Protein AF-A0A8J4Y806-F1 (afdb_monomer_lite)

Organism: Chionoecetes opilio (NCBI:txid41210)

pLDDT: mean 85.35, std 8.43, range [46.81, 94.44]

Secondary structure (DSSP, 8-state):
--PPPHHHHHHHHTT----SS--HHHHHHHHHHHTTS-GGGG-EEEEEEEEE-----EEETTEEESB-TTSSBP-EEEEEEEEESSSS-EEEEEEEEESS--HHHHHHHHHHHHHHH---

Sequence (120 aa):
MCLPGRAVLRRLTSALSVQSGLEVGKMGYLKMRSNKLTPREHLVNLALDKVYLAQGVELAAGTVTGETREGNVARTLLCTMINSIAGRYEDMILMDPIESISADRQVDIFRKILITRAPW

Structure (mmCIF, N/CA/C/O backbone):
data_AF-A0A8J4Y806-F1
#
_entry.id   AF-A0A8J4Y806-F1
#
loop_
_atom_site.group_PDB
_atom_site.id
_atom_site.type_symbol
_atom_site.label_atom_id
_atom_site.label_alt_id
_atom_site.label_comp_id
_atom_site.label_asym_id
_atom_site.label_entity_id
_atom_site.label_seq_id
_atom_site.pdbx_PDB_ins_code
_atom_site.Cartn_x
_atom_site.Cartn_y
_atom_site.Cartn_z
_atom_site.occupancy
_atom_site.B_iso_or_equiv
_atom_site.auth_seq_id
_atom_site.auth_comp_id
_atom_site.auth_asym_id
_atom_site.auth_atom_id
_atom_site.pdbx_PDB_model_num
ATOM 1 N N . MET A 1 1 ? -27.299 -2.953 -25.200 1.00 52.44 1 MET A N 1
ATOM 2 C CA . MET A 1 1 ? -26.540 -2.668 -23.961 1.00 52.44 1 MET A CA 1
ATOM 3 C C . MET A 1 1 ? -25.931 -1.279 -24.066 1.00 52.44 1 MET A C 1
ATOM 5 O O . MET A 1 1 ? -25.227 -1.030 -25.033 1.00 52.44 1 MET A O 1
ATOM 9 N N . CYS A 1 2 ? -26.198 -0.393 -23.106 1.00 83.38 2 CYS A N 1
ATOM 10 C CA . CYS A 1 2 ? -25.675 0.980 -23.074 1.00 83.38 2 CYS A CA 1
ATOM 11 C C . CYS A 1 2 ? -24.392 1.061 -22.231 1.00 83.38 2 CYS A C 1
ATOM 13 O O . CYS A 1 2 ? -24.338 1.793 -21.248 1.00 83.38 2 CYS A O 1
ATOM 15 N N . LEU A 1 3 ? -23.384 0.253 -22.566 1.00 90.19 3 LEU A N 1
ATOM 16 C CA . LEU A 1 3 ? -22.096 0.279 -21.872 1.00 90.19 3 LEU A CA 1
ATOM 17 C C . LEU A 1 3 ? -21.056 1.024 -22.717 1.00 90.19 3 LEU A C 1
ATOM 19 O O . LEU A 1 3 ? -21.055 0.885 -23.943 1.00 90.19 3 LEU A O 1
ATOM 23 N N . PRO A 1 4 ? -20.169 1.813 -22.088 1.00 90.56 4 PRO A N 1
ATOM 24 C CA . PRO A 1 4 ? -19.118 2.520 -22.802 1.00 90.56 4 PRO A CA 1
ATOM 25 C C . PRO A 1 4 ? -18.158 1.537 -23.482 1.00 90.56 4 PRO A C 1
ATOM 27 O O . PRO A 1 4 ? -17.803 0.493 -22.934 1.00 90.56 4 PRO A O 1
ATOM 30 N N . GLY A 1 5 ? -17.705 1.893 -24.684 1.00 94.44 5 GLY A N 1
ATOM 31 C CA . GLY A 1 5 ? -16.705 1.111 -25.408 1.00 94.44 5 GLY A CA 1
ATOM 32 C C . GLY A 1 5 ? -15.324 1.154 -24.744 1.00 94.44 5 GLY A C 1
ATOM 33 O O . GLY A 1 5 ? -15.006 2.064 -23.975 1.00 94.44 5 GLY A O 1
ATOM 34 N N . ARG A 1 6 ? -14.453 0.202 -25.107 1.00 94.12 6 ARG A N 1
ATOM 35 C CA . ARG A 1 6 ? -13.088 0.062 -24.553 1.00 94.12 6 ARG A CA 1
ATOM 36 C C . ARG A 1 6 ? -12.267 1.356 -24.619 1.00 94.12 6 ARG A C 1
ATOM 38 O O . ARG A 1 6 ? -11.565 1.684 -23.671 1.00 94.12 6 ARG A O 1
ATOM 45 N N . ALA A 1 7 ? -12.378 2.110 -25.715 1.00 92.25 7 ALA A N 1
ATOM 46 C CA . ALA A 1 7 ? -11.664 3.377 -25.885 1.00 92.25 7 ALA A CA 1
ATOM 47 C C . ALA A 1 7 ? -12.112 4.447 -24.876 1.00 92.25 7 ALA A C 1
ATOM 49 O O . ALA A 1 7 ? -11.281 5.177 -24.338 1.00 92.25 7 ALA A O 1
ATOM 50 N N . VAL A 1 8 ? -13.416 4.508 -24.589 1.00 93.00 8 VAL A N 1
ATOM 51 C CA . VAL A 1 8 ? -13.982 5.438 -23.605 1.00 93.00 8 VAL A CA 1
ATOM 52 C C . VAL A 1 8 ? -13.535 5.046 -22.202 1.00 93.00 8 VAL A C 1
ATOM 54 O O . VAL A 1 8 ? -13.082 5.913 -21.463 1.00 93.00 8 VAL A O 1
ATOM 57 N N . LEU A 1 9 ? -13.578 3.751 -21.864 1.00 91.88 9 LEU A N 1
ATOM 58 C CA . LEU A 1 9 ? -13.067 3.252 -20.584 1.00 91.88 9 LEU A CA 1
ATOM 59 C C . LEU A 1 9 ? -11.588 3.594 -20.397 1.00 91.88 9 LEU A C 1
ATOM 61 O O . LEU A 1 9 ? -11.246 4.202 -19.391 1.00 91.88 9 LEU A O 1
ATOM 65 N N . ARG A 1 10 ? -10.736 3.315 -21.394 1.00 89.38 10 ARG A N 1
ATOM 66 C CA . ARG A 1 10 ? -9.302 3.639 -21.336 1.00 89.38 10 ARG A CA 1
ATOM 67 C C . ARG A 1 10 ? -9.051 5.131 -21.113 1.00 89.38 10 ARG A C 1
ATOM 69 O O . ARG A 1 10 ? -8.158 5.484 -20.353 1.00 89.38 10 ARG A O 1
ATOM 76 N N . ARG A 1 11 ? -9.838 6.001 -21.756 1.00 87.00 11 ARG A N 1
ATOM 77 C CA . ARG A 1 11 ? -9.742 7.460 -21.586 1.00 87.00 11 ARG A CA 1
ATOM 78 C C . ARG A 1 11 ? -10.189 7.918 -20.196 1.00 87.00 11 ARG A C 1
ATOM 80 O O . ARG A 1 11 ? -9.604 8.837 -19.639 1.00 87.00 11 ARG A O 1
ATOM 87 N N . LEU A 1 12 ? -11.234 7.308 -19.642 1.00 89.38 12 LEU A N 1
ATOM 88 C CA . LEU A 1 12 ? -11.690 7.623 -18.286 1.00 89.38 12 LEU A CA 1
ATOM 89 C C . LEU A 1 12 ? -10.669 7.158 -17.242 1.00 89.38 12 LEU A C 1
ATOM 91 O O . LEU A 1 12 ? -10.397 7.883 -16.291 1.00 89.38 12 LEU A O 1
ATOM 95 N N . THR A 1 13 ? -10.064 5.984 -17.440 1.00 86.56 13 THR A N 1
ATOM 96 C CA . THR A 1 13 ? -9.048 5.451 -16.524 1.00 86.56 13 THR A CA 1
ATOM 97 C C . THR A 1 13 ? -7.689 6.124 -16.683 1.00 86.56 13 THR A C 1
ATOM 99 O O . THR A 1 13 ? -6.943 6.170 -15.716 1.00 86.56 13 THR A O 1
ATOM 102 N N . SER A 1 14 ? -7.351 6.683 -17.852 1.00 81.62 14 SER A N 1
ATOM 103 C CA . SER A 1 14 ? -6.057 7.356 -18.058 1.00 81.62 14 SER A CA 1
ATOM 104 C C . SER A 1 14 ? -5.895 8.639 -17.242 1.00 81.62 14 SER A C 1
ATOM 106 O O . SER A 1 14 ? -4.777 9.098 -17.057 1.00 81.62 14 SER A O 1
ATOM 108 N N . ALA A 1 15 ? -6.993 9.227 -16.756 1.00 75.50 15 ALA A N 1
ATOM 109 C CA . ALA A 1 15 ? -6.939 10.358 -15.831 1.00 75.50 15 ALA A CA 1
ATOM 110 C C . ALA A 1 15 ? -6.471 9.952 -14.419 1.00 75.50 15 ALA A C 1
ATOM 112 O O . ALA A 1 15 ? -6.128 10.813 -13.611 1.00 75.50 15 ALA A O 1
ATOM 113 N N . LEU A 1 16 ? -6.463 8.651 -14.107 1.00 73.19 16 LEU A N 1
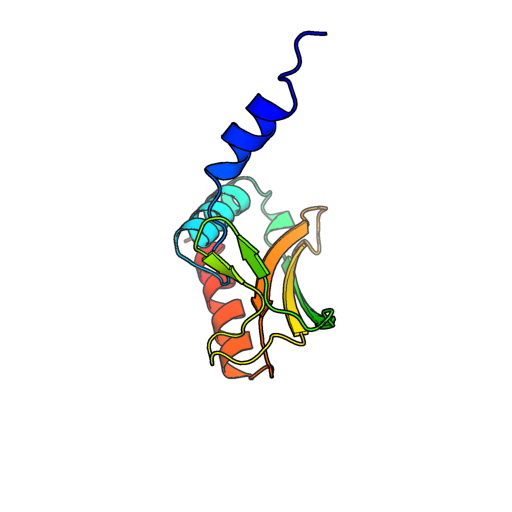ATOM 114 C CA . LEU A 1 16 ? -6.010 8.138 -12.824 1.00 73.19 16 LEU A CA 1
ATOM 115 C C . LEU A 1 16 ? -4.476 8.067 -12.809 1.00 73.19 16 LEU A C 1
ATOM 117 O O . LEU A 1 16 ? -3.884 7.099 -13.279 1.00 73.19 16 LEU A O 1
ATOM 121 N N . SER A 1 17 ? -3.830 9.086 -12.244 1.00 68.44 17 SER A N 1
ATOM 122 C CA . SER A 1 17 ? -2.411 9.012 -11.888 1.00 68.44 17 SER A CA 1
ATOM 123 C C . SER A 1 17 ? -2.276 8.376 -10.505 1.00 68.44 17 SER A C 1
ATOM 125 O O . SER A 1 17 ? -2.709 8.951 -9.505 1.00 68.44 17 SER A O 1
ATOM 127 N N . VAL A 1 18 ? -1.725 7.162 -10.439 1.00 68.62 18 VAL A N 1
ATOM 128 C CA . VAL A 1 18 ? -1.493 6.454 -9.174 1.00 68.62 18 VAL A CA 1
ATOM 129 C C . VAL A 1 18 ? -0.028 6.609 -8.793 1.00 68.62 18 VAL A C 1
ATOM 131 O O . VAL A 1 18 ? 0.831 5.886 -9.287 1.00 68.62 18 VAL A O 1
ATOM 134 N N . GLN A 1 19 ? 0.259 7.544 -7.892 1.00 71.38 19 GLN A N 1
ATOM 135 C CA . GLN A 1 19 ? 1.595 7.684 -7.312 1.00 71.38 19 GLN A CA 1
ATOM 136 C C . GLN A 1 19 ? 1.818 6.617 -6.228 1.00 71.38 19 GLN A C 1
ATOM 138 O O . GLN A 1 19 ? 0.900 6.261 -5.478 1.00 71.38 19 GLN A O 1
ATOM 143 N N . SER A 1 20 ? 3.030 6.068 -6.142 1.00 72.88 20 SER A N 1
ATOM 144 C CA . SER A 1 20 ? 3.431 5.101 -5.110 1.00 72.88 20 SER A CA 1
ATOM 145 C C . SER A 1 20 ? 3.544 5.775 -3.739 1.00 72.88 20 SER A C 1
ATOM 147 O O . SER A 1 20 ? 4.136 6.846 -3.623 1.00 72.88 20 SER A O 1
ATOM 149 N N . GLY A 1 21 ? 3.032 5.146 -2.678 1.00 75.38 21 GLY A N 1
ATOM 150 C CA . GLY A 1 21 ? 3.058 5.727 -1.328 1.00 75.38 21 GLY A CA 1
ATOM 151 C C . GLY A 1 21 ? 1.684 6.066 -0.742 1.00 75.38 21 GLY A C 1
ATOM 152 O O . GLY A 1 21 ? 0.643 5.804 -1.350 1.00 75.38 21 GLY A O 1
ATOM 153 N N . LEU A 1 22 ? 1.708 6.657 0.459 1.00 75.88 22 LEU A N 1
ATOM 154 C CA . LEU A 1 22 ? 0.562 7.204 1.200 1.00 75.88 22 LEU A CA 1
ATOM 155 C C . LEU A 1 22 ? 0.532 8.736 1.079 1.00 75.88 22 LEU A C 1
ATOM 157 O O . LEU A 1 22 ? 0.794 9.465 2.036 1.00 75.88 22 LEU A O 1
ATOM 161 N N . GLU A 1 23 ? 0.281 9.228 -0.128 1.00 78.62 23 GLU A N 1
ATOM 162 C CA . GLU A 1 23 ? 0.184 10.664 -0.399 1.00 78.62 23 GLU A CA 1
ATOM 163 C C . GLU A 1 23 ? -1.158 11.262 0.043 1.00 78.62 23 GLU A C 1
ATOM 165 O O . GLU A 1 23 ? -2.131 10.547 0.292 1.00 78.62 23 GLU A O 1
ATOM 170 N N . VAL A 1 24 ? -1.233 12.597 0.090 1.00 75.94 24 VAL A N 1
ATOM 171 C CA . VAL A 1 24 ? -2.387 13.362 0.597 1.00 75.94 24 VAL A CA 1
ATOM 172 C C . VAL A 1 24 ? -3.713 12.921 -0.036 1.00 75.94 24 VAL A C 1
ATOM 174 O O . VAL A 1 24 ? -4.702 12.755 0.678 1.00 75.94 24 VAL A O 1
ATOM 177 N N . GLY A 1 25 ? -3.736 12.657 -1.348 1.00 77.25 25 GLY A N 1
ATOM 178 C CA . GLY A 1 25 ? -4.938 12.189 -2.048 1.00 77.25 25 GLY A CA 1
ATOM 179 C C . GLY A 1 25 ? -5.435 10.824 -1.556 1.00 77.25 25 GLY A C 1
ATOM 180 O O . GLY A 1 25 ? -6.625 10.653 -1.286 1.00 77.25 25 GLY A O 1
ATOM 181 N N . LYS A 1 26 ? -4.520 9.870 -1.343 1.00 81.69 26 LYS A N 1
ATOM 182 C CA . LYS A 1 26 ? -4.841 8.548 -0.782 1.00 81.69 26 LYS A CA 1
ATOM 183 C C . LYS A 1 26 ? -5.292 8.648 0.672 1.00 81.69 26 LYS A C 1
ATOM 185 O O . LYS A 1 26 ? -6.249 7.982 1.057 1.00 81.69 26 LYS A O 1
ATOM 190 N N . MET A 1 27 ? -4.680 9.533 1.459 1.00 84.75 27 MET A N 1
ATOM 191 C CA . MET A 1 27 ? -5.133 9.799 2.828 1.00 84.75 27 MET A CA 1
ATOM 192 C C . MET A 1 27 ? -6.550 10.392 2.852 1.00 84.75 27 MET A C 1
ATOM 194 O O . MET A 1 27 ? -7.354 10.020 3.703 1.00 84.75 27 MET A O 1
ATOM 198 N N . GLY A 1 28 ? -6.891 11.2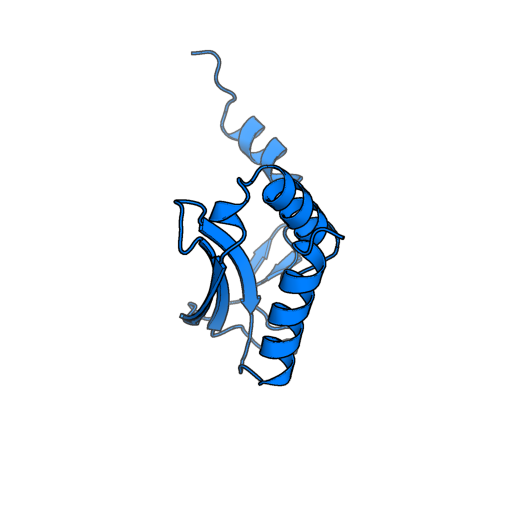68 1.900 1.00 85.06 28 GLY A N 1
ATOM 199 C CA . GLY A 1 28 ? -8.249 11.795 1.730 1.00 85.06 28 GLY A CA 1
ATOM 200 C C . GLY A 1 28 ? -9.269 10.703 1.398 1.00 85.06 28 GLY A C 1
ATOM 201 O O . GLY A 1 28 ? -10.327 10.634 2.026 1.00 85.06 28 GLY A O 1
ATOM 202 N N . TYR A 1 29 ? -8.924 9.797 0.477 1.00 86.44 29 TYR A N 1
ATOM 203 C CA . TYR A 1 29 ? -9.738 8.615 0.180 1.00 86.44 29 TYR A CA 1
ATOM 204 C C . TYR A 1 29 ? -9.947 7.740 1.427 1.00 86.44 29 TYR A C 1
ATOM 206 O O . TYR A 1 29 ? -11.082 7.368 1.733 1.00 86.44 29 TYR A O 1
ATOM 214 N N . LEU A 1 30 ? -8.882 7.475 2.191 1.00 86.88 30 LEU A N 1
ATOM 215 C CA . LEU A 1 30 ? -8.957 6.684 3.421 1.00 86.88 30 LEU A CA 1
ATOM 216 C C . LEU A 1 30 ? -9.823 7.348 4.494 1.00 86.88 30 LEU A C 1
ATOM 218 O O . LEU A 1 30 ? -10.628 6.657 5.113 1.00 86.88 30 LEU A O 1
ATOM 222 N N . LYS A 1 31 ? -9.730 8.673 4.677 1.00 88.38 31 LYS A N 1
ATOM 223 C CA . LYS A 1 31 ? -10.630 9.432 5.569 1.00 88.38 31 LYS A CA 1
ATOM 224 C C . LYS A 1 31 ? -12.085 9.276 5.149 1.00 88.38 31 LYS A C 1
ATOM 226 O O . LYS A 1 31 ? -12.927 8.901 5.959 1.00 88.38 31 LYS A O 1
ATOM 231 N N . MET A 1 32 ? -12.378 9.508 3.868 1.00 88.00 32 MET A N 1
ATOM 232 C CA . MET A 1 32 ? -13.734 9.377 3.331 1.00 88.00 32 MET A CA 1
ATOM 233 C C . MET A 1 32 ? -14.284 7.959 3.531 1.00 88.00 32 MET A C 1
ATOM 235 O O . MET A 1 32 ? -15.447 7.798 3.898 1.00 88.00 32 MET A O 1
ATOM 239 N N . ARG A 1 33 ? -13.464 6.928 3.290 1.00 87.25 33 ARG A N 1
ATOM 240 C CA . ARG A 1 33 ? -13.838 5.531 3.539 1.00 87.25 33 ARG A CA 1
ATOM 241 C C . ARG A 1 33 ? -14.079 5.271 5.015 1.00 87.25 33 ARG A C 1
ATOM 243 O O . ARG A 1 33 ? -15.107 4.693 5.343 1.00 87.25 33 ARG A O 1
ATOM 250 N N . SER A 1 34 ? -13.182 5.736 5.880 1.00 86.81 34 SER A N 1
ATOM 251 C CA . SER A 1 34 ? -13.278 5.564 7.328 1.00 86.81 34 SER A CA 1
ATOM 252 C C . SER A 1 34 ? -14.569 6.162 7.890 1.00 86.81 34 SER A C 1
ATOM 254 O O . SER A 1 34 ? -15.211 5.523 8.708 1.00 86.81 34 SER A O 1
ATOM 256 N N . ASN A 1 35 ? -15.014 7.317 7.389 1.00 88.56 35 ASN A N 1
ATOM 257 C CA . ASN A 1 35 ? -16.264 7.956 7.828 1.00 88.56 35 ASN A CA 1
ATOM 258 C C . ASN A 1 35 ? -17.536 7.170 7.467 1.00 88.56 35 ASN A C 1
ATOM 260 O O . ASN A 1 35 ? -18.605 7.461 7.996 1.00 88.56 35 ASN A O 1
ATOM 264 N N . LYS A 1 36 ? -17.451 6.212 6.537 1.00 88.38 36 LYS A N 1
ATOM 265 C CA . LYS A 1 36 ? -18.578 5.351 6.147 1.00 88.38 36 LYS A CA 1
ATOM 266 C C . LYS A 1 36 ? -18.616 4.037 6.927 1.00 88.38 36 LYS A C 1
ATOM 268 O O . LYS A 1 36 ? -19.524 3.242 6.696 1.00 88.38 36 LYS A O 1
ATOM 273 N N . LEU A 1 37 ? -17.629 3.785 7.784 1.00 88.00 37 LEU A N 1
ATOM 274 C CA . LEU A 1 37 ? -17.547 2.554 8.557 1.00 88.00 37 LEU A CA 1
ATOM 275 C C . LEU A 1 37 ? -18.392 2.642 9.815 1.00 88.00 37 LEU A C 1
ATOM 277 O O . LEU A 1 37 ? -18.576 3.704 10.407 1.00 88.00 37 LEU A O 1
ATOM 281 N N . THR A 1 38 ? -18.908 1.493 10.232 1.00 89.00 38 THR A N 1
ATOM 282 C CA . THR A 1 38 ? -19.559 1.391 11.535 1.00 89.00 38 THR A CA 1
ATOM 283 C C . THR A 1 38 ? -18.510 1.453 12.652 1.00 89.00 38 THR A C 1
ATOM 285 O O . THR A 1 38 ? -17.374 1.029 12.438 1.00 89.00 38 THR A O 1
ATOM 288 N N . PRO A 1 39 ? -18.857 1.887 13.880 1.00 87.44 39 PRO A N 1
ATOM 289 C CA . PRO A 1 39 ? -17.918 1.931 15.010 1.00 87.44 39 PRO A CA 1
ATOM 290 C C . PRO A 1 39 ? -17.161 0.617 15.252 1.00 87.44 39 PRO A C 1
ATOM 292 O O . PRO A 1 39 ? -15.991 0.627 15.620 1.00 87.44 39 PRO A O 1
ATOM 295 N N . ARG A 1 40 ? -17.809 -0.526 14.992 1.00 86.19 40 ARG A N 1
ATOM 296 C CA . ARG A 1 40 ? -17.187 -1.854 15.099 1.00 86.19 40 ARG A CA 1
ATOM 297 C C . ARG A 1 40 ? -16.106 -2.076 14.042 1.00 86.19 40 ARG A C 1
ATOM 299 O O . ARG A 1 40 ? -15.086 -2.692 14.328 1.00 86.19 40 ARG A O 1
ATOM 306 N N . GLU A 1 41 ? -16.305 -1.543 12.844 1.00 87.06 41 GLU A N 1
ATOM 307 C CA . GLU A 1 41 ? -15.380 -1.697 11.724 1.00 87.06 41 GLU A CA 1
ATOM 308 C C . GLU A 1 41 ? -14.130 -0.816 11.827 1.00 87.06 41 GLU A C 1
ATOM 310 O O . GLU A 1 41 ? -13.157 -1.059 11.114 1.00 87.06 41 GLU A O 1
ATOM 315 N N . HIS A 1 42 ? -14.112 0.163 12.740 1.00 85.44 42 HIS A N 1
ATOM 316 C CA . HIS A 1 42 ? -12.919 0.963 13.033 1.00 85.44 42 HIS A CA 1
ATOM 317 C C . HIS A 1 42 ? -11.828 0.178 13.768 1.00 85.44 42 HIS A C 1
ATOM 319 O O . HIS A 1 42 ? -10.664 0.581 13.723 1.00 85.44 42 HIS A O 1
ATOM 325 N N . LEU A 1 43 ? -12.170 -0.949 14.406 1.00 88.00 43 LEU A N 1
ATOM 326 C CA . LEU A 1 43 ? -11.173 -1.866 14.940 1.00 88.00 43 LEU A CA 1
ATOM 327 C C . LEU A 1 43 ? -10.567 -2.666 13.783 1.00 88.00 43 LEU A C 1
ATOM 329 O O . LEU A 1 43 ? -11.226 -3.524 13.187 1.00 88.00 43 LEU A O 1
ATOM 333 N N . VAL A 1 44 ? -9.314 -2.359 13.456 1.00 88.94 44 VAL A N 1
ATOM 334 C CA . VAL A 1 44 ? -8.644 -2.862 12.257 1.00 88.94 44 VAL A CA 1
ATOM 335 C C . VAL A 1 44 ? -7.264 -3.438 12.555 1.00 88.94 44 VAL A C 1
ATOM 337 O O . VAL A 1 44 ? -6.551 -2.967 13.436 1.00 88.94 44 VAL A O 1
ATOM 340 N N . ASN A 1 45 ? -6.887 -4.442 11.775 1.00 91.44 45 ASN A N 1
ATOM 341 C CA . ASN A 1 45 ? -5.554 -5.002 11.668 1.00 91.44 45 ASN A CA 1
ATOM 342 C C . ASN A 1 45 ? -4.845 -4.423 10.435 1.00 91.44 45 ASN A C 1
ATOM 344 O O . ASN A 1 45 ? -5.460 -4.247 9.380 1.00 91.44 45 ASN A O 1
ATOM 348 N N . LEU A 1 46 ? -3.547 -4.165 10.566 1.00 91.88 46 LEU A N 1
ATOM 349 C CA . LEU A 1 46 ? -2.683 -3.761 9.466 1.00 91.88 46 LEU A CA 1
ATOM 350 C C . LEU A 1 46 ? -1.853 -4.968 9.019 1.00 91.88 46 LEU A C 1
ATOM 352 O O . LEU A 1 46 ? -0.957 -5.401 9.739 1.00 91.88 46 LEU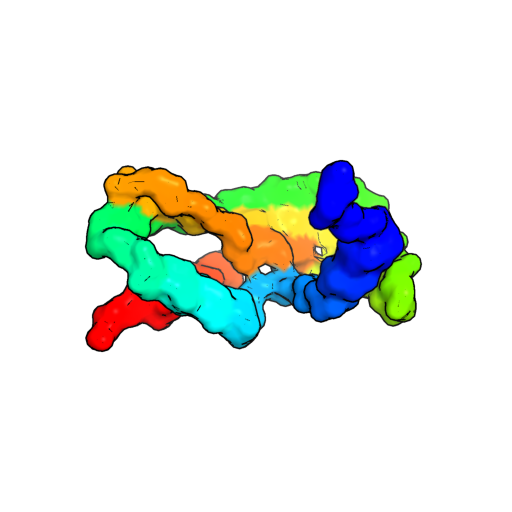 A O 1
ATOM 356 N N . ALA A 1 47 ? -2.130 -5.496 7.830 1.00 92.50 47 ALA A N 1
ATOM 357 C CA . ALA A 1 47 ? -1.339 -6.569 7.241 1.00 92.50 47 ALA A CA 1
ATOM 358 C C . ALA A 1 47 ? -0.288 -5.974 6.299 1.00 92.50 47 ALA A C 1
ATOM 360 O O . ALA A 1 47 ? -0.629 -5.212 5.391 1.00 92.50 47 ALA A O 1
ATOM 361 N N . LEU A 1 48 ? 0.982 -6.318 6.514 1.00 92.06 48 LEU A N 1
ATOM 362 C CA . LEU A 1 48 ? 2.084 -5.952 5.629 1.00 92.06 48 LEU A CA 1
ATOM 363 C C . LEU A 1 48 ? 2.690 -7.217 5.042 1.00 92.06 48 LEU A C 1
ATOM 365 O O . LEU A 1 48 ? 2.984 -8.151 5.785 1.00 92.06 48 LEU A O 1
ATOM 369 N N . ASP A 1 49 ? 2.925 -7.210 3.736 1.00 92.00 49 ASP A N 1
ATOM 370 C CA . ASP A 1 49 ? 3.593 -8.317 3.059 1.00 92.00 49 ASP A CA 1
ATOM 371 C C . ASP A 1 49 ? 4.503 -7.823 1.929 1.00 92.00 49 ASP A C 1
ATOM 373 O O . ASP A 1 49 ? 4.316 -6.727 1.389 1.00 92.00 49 ASP A O 1
ATOM 377 N N . LYS A 1 50 ? 5.507 -8.634 1.588 1.00 90.56 50 LYS A N 1
ATOM 378 C CA . LYS A 1 50 ? 6.416 -8.395 0.470 1.00 90.56 50 LYS A CA 1
ATOM 379 C C . LYS A 1 50 ? 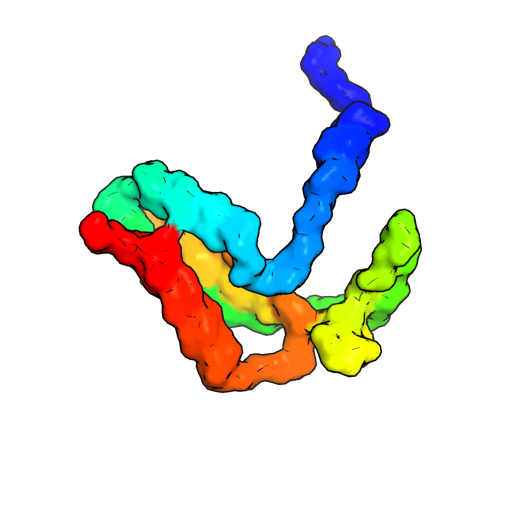6.059 -9.300 -0.694 1.00 90.56 50 LYS A C 1
ATOM 381 O O . LYS A 1 50 ? 6.190 -10.516 -0.615 1.00 90.56 50 LYS A O 1
ATOM 386 N N . VAL A 1 51 ? 5.713 -8.683 -1.815 1.00 92.25 51 VAL A N 1
ATOM 387 C CA . VAL A 1 51 ? 5.435 -9.398 -3.059 1.00 92.25 51 VAL A CA 1
ATOM 388 C C . VAL A 1 51 ? 6.623 -9.242 -3.996 1.00 92.25 51 VAL A C 1
ATOM 390 O O . VAL A 1 51 ? 7.074 -8.125 -4.248 1.00 92.25 51 VAL A O 1
ATOM 393 N N . TYR A 1 52 ? 7.136 -10.355 -4.514 1.00 92.00 52 TYR A N 1
ATOM 394 C CA . TYR A 1 52 ? 8.213 -10.345 -5.501 1.00 92.00 52 TYR A CA 1
ATOM 395 C C . TYR A 1 52 ? 7.679 -9.991 -6.887 1.00 92.00 52 TYR A C 1
ATOM 397 O O . TYR A 1 52 ? 6.637 -10.488 -7.312 1.00 92.00 52 TYR A O 1
ATOM 405 N N . LEU A 1 53 ? 8.419 -9.138 -7.587 1.00 90.19 53 LEU A N 1
ATOM 406 C CA . LEU A 1 53 ? 8.110 -8.691 -8.937 1.00 90.19 53 LEU A CA 1
ATOM 407 C C . LEU A 1 53 ? 9.032 -9.342 -9.965 1.00 90.19 53 LEU A C 1
ATOM 409 O O . LEU A 1 53 ? 10.191 -9.659 -9.682 1.00 90.19 53 LEU A O 1
ATOM 413 N N . ALA A 1 54 ? 8.529 -9.463 -11.194 1.00 89.69 54 ALA A N 1
ATOM 414 C CA . ALA A 1 54 ? 9.397 -9.614 -12.351 1.00 89.69 54 ALA A CA 1
ATOM 415 C C . ALA A 1 54 ? 10.217 -8.326 -12.511 1.00 89.69 54 ALA A C 1
ATOM 417 O O . ALA A 1 54 ? 9.664 -7.229 -12.524 1.00 89.69 54 ALA A O 1
ATOM 418 N N . GLN A 1 55 ? 11.537 -8.465 -12.595 1.00 89.44 55 GLN A N 1
ATOM 419 C CA . GLN A 1 55 ? 12.438 -7.321 -12.684 1.00 89.44 55 GLN A CA 1
ATOM 420 C C . GLN A 1 55 ? 12.388 -6.745 -14.096 1.00 89.44 55 GLN A C 1
ATOM 422 O O . GLN A 1 55 ? 12.670 -7.447 -15.067 1.00 89.44 55 GLN A O 1
ATOM 427 N N . GLY A 1 56 ? 12.044 -5.469 -14.201 1.00 88.56 56 GLY A N 1
ATOM 428 C CA . GLY A 1 56 ? 11.952 -4.766 -15.469 1.00 88.56 56 GLY A CA 1
ATOM 429 C C . GLY A 1 56 ? 11.566 -3.313 -15.254 1.00 88.56 56 GLY A C 1
ATOM 430 O O . GLY A 1 56 ? 10.984 -2.961 -14.230 1.00 88.56 56 GLY A O 1
ATOM 431 N N . VAL A 1 57 ? 11.912 -2.485 -16.232 1.00 88.81 57 VAL A N 1
ATOM 432 C CA . VAL A 1 57 ? 11.530 -1.077 -16.280 1.00 88.81 57 VAL A CA 1
ATOM 433 C C . VAL A 1 57 ? 10.641 -0.886 -17.499 1.00 88.81 57 VAL A C 1
ATOM 435 O O . VAL A 1 57 ? 10.967 -1.353 -18.592 1.00 88.81 57 VAL A O 1
ATOM 438 N N . GLU A 1 58 ? 9.514 -0.212 -17.313 1.00 88.75 58 GLU A N 1
ATOM 439 C CA . GLU A 1 58 ? 8.549 0.069 -18.370 1.00 88.75 58 GLU A CA 1
ATOM 440 C C . GLU A 1 58 ? 8.461 1.574 -18.616 1.00 88.75 58 GLU A C 1
ATOM 442 O O . GLU A 1 58 ? 8.321 2.362 -17.679 1.00 88.75 58 GLU A O 1
ATOM 447 N N . LEU A 1 59 ? 8.501 1.968 -19.891 1.00 88.25 59 LEU A N 1
ATOM 448 C CA . LEU A 1 59 ? 8.258 3.337 -20.334 1.00 88.25 59 LEU A CA 1
ATOM 449 C C . LEU A 1 59 ? 6.886 3.404 -21.005 1.00 88.25 59 LEU A C 1
ATOM 451 O O . LEU A 1 59 ? 6.686 2.859 -22.092 1.00 88.25 59 LEU A O 1
ATOM 455 N N . ALA A 1 60 ? 5.952 4.117 -20.383 1.00 83.00 60 ALA A N 1
ATOM 456 C CA . ALA A 1 60 ? 4.608 4.312 -20.909 1.00 83.00 60 ALA A CA 1
ATOM 457 C C . ALA A 1 60 ? 4.220 5.791 -20.833 1.00 83.00 60 ALA A C 1
ATOM 459 O O . ALA A 1 60 ? 4.305 6.414 -19.779 1.00 83.00 60 ALA A O 1
ATOM 460 N N . ALA A 1 61 ? 3.793 6.363 -21.966 1.00 80.00 61 ALA A N 1
ATOM 461 C CA . ALA A 1 61 ? 3.331 7.755 -22.060 1.00 80.00 61 ALA A CA 1
ATOM 462 C C . ALA A 1 61 ? 4.293 8.790 -21.424 1.00 80.00 61 ALA A C 1
ATOM 464 O O . ALA A 1 61 ? 3.855 9.752 -20.799 1.00 80.00 61 ALA A O 1
ATOM 465 N N . GLY A 1 62 ? 5.608 8.580 -21.567 1.00 80.94 62 GLY A N 1
ATOM 466 C CA . GLY A 1 62 ? 6.642 9.468 -21.018 1.00 80.94 62 GLY A CA 1
ATOM 467 C C . GLY A 1 62 ? 6.944 9.272 -19.528 1.00 80.94 62 GLY A C 1
ATOM 468 O O . GLY A 1 62 ? 7.756 10.012 -18.985 1.00 80.94 62 GLY A O 1
ATOM 469 N N . THR A 1 63 ? 6.325 8.285 -18.874 1.00 82.00 63 THR A N 1
ATOM 470 C CA . THR A 1 63 ? 6.598 7.924 -17.477 1.00 82.00 63 THR A CA 1
ATOM 471 C C . THR A 1 63 ? 7.355 6.605 -17.418 1.00 82.00 63 THR A C 1
ATOM 473 O O . THR A 1 63 ? 6.959 5.631 -18.060 1.00 82.00 63 THR A O 1
ATOM 476 N N . VAL A 1 64 ? 8.435 6.584 -16.642 1.00 84.56 64 VAL A N 1
ATOM 477 C CA . VAL A 1 64 ? 9.213 5.381 -16.338 1.00 84.56 64 VAL A CA 1
ATOM 478 C C . VAL A 1 64 ? 8.673 4.764 -15.049 1.00 84.56 64 VAL A C 1
ATOM 480 O O . VAL A 1 64 ? 8.445 5.469 -14.067 1.00 84.56 64 VAL A O 1
ATOM 483 N N . THR A 1 65 ? 8.434 3.457 -15.057 1.00 86.75 65 THR A N 1
ATOM 484 C CA . THR A 1 65 ? 7.949 2.686 -13.903 1.00 86.75 65 THR A CA 1
ATOM 485 C C . THR A 1 65 ? 8.755 1.401 -13.747 1.00 86.75 65 THR A C 1
ATOM 487 O O . THR A 1 65 ? 9.413 0.967 -14.687 1.00 86.75 65 THR A O 1
ATOM 490 N N . GLY A 1 66 ? 8.702 0.780 -12.567 1.00 86.06 66 GLY A N 1
ATOM 491 C CA . GLY A 1 66 ? 9.498 -0.416 -12.264 1.00 86.06 66 GLY A CA 1
ATOM 492 C C . GLY A 1 66 ? 10.809 -0.117 -11.534 1.00 86.06 66 GLY A C 1
ATOM 493 O O . GLY A 1 66 ? 11.631 -1.010 -11.358 1.00 86.06 66 GLY A O 1
ATOM 494 N N . GLU A 1 67 ? 10.988 1.116 -11.063 1.00 88.56 67 GLU A N 1
ATOM 495 C CA . GLU A 1 67 ? 12.122 1.532 -10.236 1.00 88.56 67 GLU A CA 1
ATOM 496 C C . GLU A 1 67 ? 11.685 1.782 -8.786 1.00 88.56 67 GLU A C 1
ATOM 498 O O . GLU A 1 67 ? 10.531 2.125 -8.503 1.00 88.56 67 GLU A O 1
ATOM 503 N N . THR A 1 68 ? 12.607 1.587 -7.847 1.00 86.56 68 THR A N 1
ATOM 504 C CA . THR A 1 68 ? 12.462 2.043 -6.466 1.00 86.56 68 THR A CA 1
ATOM 505 C C . THR A 1 68 ? 12.723 3.545 -6.376 1.00 86.56 68 THR A C 1
ATOM 507 O O . THR A 1 68 ? 13.169 4.181 -7.331 1.00 86.56 68 THR A O 1
ATOM 510 N N . ARG A 1 69 ? 12.467 4.144 -5.208 1.00 80.31 69 ARG A N 1
ATOM 511 C CA . ARG A 1 69 ? 12.730 5.579 -4.990 1.00 80.31 69 ARG A CA 1
ATOM 512 C C . ARG A 1 69 ? 14.209 5.938 -5.132 1.00 80.31 69 ARG A C 1
ATOM 514 O O . ARG A 1 69 ? 14.536 7.090 -5.385 1.00 80.31 69 ARG A O 1
ATOM 521 N N . GLU A 1 70 ? 15.079 4.955 -4.951 1.00 83.06 70 GLU A N 1
ATOM 522 C CA . GLU A 1 70 ? 16.529 5.058 -5.062 1.00 83.06 70 GLU A CA 1
ATOM 523 C C . GLU A 1 70 ? 17.026 4.904 -6.515 1.00 83.06 70 GLU A C 1
ATOM 525 O O . GLU A 1 70 ? 18.224 5.021 -6.755 1.00 83.06 70 GLU A O 1
ATOM 530 N N . GLY A 1 71 ? 16.127 4.670 -7.483 1.00 83.62 71 GLY A N 1
ATOM 531 C CA . GLY A 1 71 ? 16.455 4.526 -8.909 1.00 83.62 71 GLY A CA 1
ATOM 532 C C . GLY A 1 71 ? 16.916 3.124 -9.318 1.00 83.62 71 GLY A C 1
ATOM 533 O O . GLY A 1 71 ? 17.350 2.916 -10.448 1.00 83.62 71 GLY A O 1
ATOM 534 N N . ASN A 1 72 ? 16.828 2.146 -8.415 1.00 88.06 72 ASN A N 1
ATOM 535 C CA . ASN A 1 72 ? 17.166 0.758 -8.710 1.00 88.06 72 ASN A CA 1
ATOM 536 C C . ASN A 1 72 ? 15.950 0.010 -9.258 1.00 88.06 72 ASN A C 1
ATOM 538 O O . ASN A 1 72 ? 14.813 0.318 -8.912 1.00 88.06 72 ASN A O 1
ATOM 542 N N . VAL A 1 73 ? 16.168 -1.026 -10.072 1.00 90.81 73 VAL A N 1
ATOM 543 C CA . VAL A 1 73 ? 15.064 -1.857 -10.580 1.00 90.81 73 VAL A CA 1
ATOM 544 C C . VAL A 1 73 ? 14.346 -2.538 -9.413 1.00 90.81 73 VAL A C 1
ATOM 546 O O . VAL A 1 73 ? 14.949 -3.283 -8.634 1.00 90.81 73 VAL A O 1
ATOM 549 N N . ALA A 1 74 ? 13.042 -2.300 -9.304 1.00 90.38 74 ALA A N 1
ATOM 550 C CA . ALA A 1 74 ? 12.213 -2.814 -8.230 1.00 90.38 74 ALA A CA 1
ATOM 551 C C . ALA A 1 74 ? 12.117 -4.343 -8.295 1.00 90.38 74 ALA A C 1
ATOM 553 O O . ALA A 1 74 ? 11.656 -4.926 -9.275 1.00 90.38 74 ALA A O 1
ATOM 554 N N . ARG A 1 75 ? 12.529 -5.004 -7.211 1.00 91.19 75 ARG A N 1
ATOM 555 C CA . ARG A 1 75 ? 12.430 -6.467 -7.061 1.00 91.19 75 ARG A CA 1
ATOM 556 C C . ARG A 1 75 ? 11.243 -6.892 -6.213 1.00 91.19 75 ARG A C 1
ATOM 558 O O . ARG A 1 75 ? 10.748 -8.007 -6.357 1.00 91.19 75 ARG A O 1
ATOM 565 N N . THR A 1 76 ? 10.820 -6.017 -5.307 1.00 91.44 76 THR A N 1
ATOM 566 C CA . THR A 1 76 ? 9.759 -6.288 -4.343 1.00 91.44 76 THR A CA 1
ATOM 567 C C . THR A 1 76 ? 8.849 -5.082 -4.164 1.00 91.44 76 THR A C 1
ATOM 569 O O . THR A 1 76 ? 9.309 -3.940 -4.146 1.00 91.44 76 THR A O 1
ATOM 572 N N . LEU A 1 77 ? 7.557 -5.345 -3.979 1.00 91.31 77 LEU A N 1
ATOM 573 C CA . LEU A 1 77 ? 6.582 -4.377 -3.487 1.00 91.31 77 LEU A CA 1
ATOM 574 C C . LEU A 1 77 ? 6.301 -4.649 -2.018 1.00 91.31 77 LEU A C 1
ATOM 576 O O . LEU A 1 77 ? 6.027 -5.785 -1.634 1.00 91.31 77 LEU A O 1
ATOM 580 N N . LEU A 1 78 ? 6.302 -3.591 -1.216 1.00 91.56 78 LEU A N 1
ATOM 581 C CA . LEU A 1 78 ? 5.630 -3.597 0.069 1.00 91.56 78 LEU A CA 1
ATOM 582 C C . LEU A 1 78 ? 4.150 -3.335 -0.162 1.00 91.56 78 LEU A C 1
ATOM 584 O O . LEU A 1 78 ? 3.763 -2.240 -0.577 1.00 91.56 78 LEU A O 1
ATOM 588 N N . CYS A 1 79 ? 3.336 -4.330 0.150 1.00 92.06 79 CYS A N 1
ATOM 589 C CA . CYS A 1 79 ? 1.894 -4.205 0.159 1.00 92.06 79 CYS A CA 1
ATOM 590 C C . CYS A 1 79 ? 1.433 -3.970 1.593 1.00 92.06 79 CYS A C 1
ATOM 592 O O . CYS A 1 79 ? 1.902 -4.620 2.528 1.00 92.06 79 CYS A O 1
ATOM 594 N N . THR A 1 80 ? 0.515 -3.029 1.782 1.00 91.75 80 THR A N 1
ATOM 595 C CA . THR A 1 80 ? -0.158 -2.838 3.064 1.00 91.75 80 THR A CA 1
ATOM 596 C C . THR A 1 80 ? -1.654 -2.831 2.852 1.00 91.75 80 THR A C 1
ATOM 598 O O . THR A 1 80 ? -2.189 -2.056 2.055 1.00 91.75 80 THR A O 1
ATOM 601 N N . MET A 1 81 ? -2.318 -3.691 3.607 1.00 92.88 81 MET A N 1
ATOM 602 C CA . MET A 1 81 ? -3.755 -3.865 3.605 1.00 92.88 81 MET A CA 1
ATOM 603 C C . MET A 1 81 ? -4.295 -3.552 4.996 1.00 92.88 81 MET A C 1
ATOM 605 O O . MET A 1 81 ? -3.636 -3.819 6.005 1.00 92.88 81 MET A O 1
ATOM 609 N N . ILE A 1 82 ? -5.490 -2.972 5.051 1.00 92.00 82 ILE A N 1
ATOM 610 C CA . ILE A 1 82 ? -6.210 -2.803 6.303 1.00 92.00 82 ILE A CA 1
ATOM 611 C C . ILE A 1 82 ? -7.453 -3.677 6.302 1.00 92.00 82 ILE A C 1
ATOM 613 O O . ILE A 1 82 ? -8.322 -3.484 5.457 1.00 92.00 82 ILE A O 1
ATOM 617 N N . ASN A 1 83 ? -7.572 -4.533 7.314 1.00 92.88 83 ASN A N 1
ATOM 618 C CA . ASN A 1 83 ? -8.707 -5.433 7.490 1.00 92.88 83 ASN A CA 1
ATOM 619 C C . ASN A 1 83 ? -9.398 -5.130 8.813 1.00 92.88 83 ASN A C 1
ATOM 621 O O . ASN A 1 83 ? -8.739 -4.974 9.836 1.00 92.88 83 ASN A O 1
ATOM 625 N N . SER A 1 84 ? -10.721 -5.042 8.825 1.00 92.00 84 SER A N 1
ATOM 626 C CA . SER A 1 84 ? -11.470 -4.948 10.070 1.00 92.00 84 SER A CA 1
ATOM 627 C C . SER A 1 84 ? -11.455 -6.281 10.801 1.00 92.00 84 SER A C 1
ATOM 629 O O . SER A 1 84 ? -11.630 -7.336 10.204 1.00 92.00 84 SER A O 1
ATOM 631 N N . ILE A 1 85 ? -11.270 -6.222 12.116 1.00 90.88 85 ILE A N 1
ATOM 632 C CA . ILE A 1 85 ? -11.281 -7.405 12.981 1.00 90.88 85 ILE A CA 1
ATOM 633 C C . ILE A 1 85 ? -12.724 -7.833 13.283 1.00 90.88 85 ILE A C 1
ATOM 635 O O . ILE A 1 85 ? -13.007 -9.018 13.432 1.00 90.88 85 ILE A O 1
ATOM 639 N N . ALA A 1 86 ? -13.645 -6.871 13.376 1.00 88.94 86 ALA A N 1
ATOM 640 C CA . ALA A 1 86 ? -15.026 -7.093 13.811 1.00 88.94 86 ALA A CA 1
ATOM 641 C C . ALA A 1 86 ? -16.064 -6.900 12.689 1.00 88.94 86 ALA A C 1
ATOM 643 O O . ALA A 1 86 ? -17.261 -6.793 12.962 1.00 88.94 86 ALA A O 1
ATOM 644 N N . GLY A 1 87 ? -15.621 -6.842 11.433 1.00 87.25 87 GLY A N 1
ATOM 645 C CA . GLY A 1 87 ? -16.477 -6.637 10.268 1.00 87.25 87 GLY A CA 1
ATOM 646 C C . GLY A 1 87 ? -15.862 -7.202 8.993 1.00 87.25 87 GLY A C 1
ATOM 647 O O . GLY A 1 87 ? -14.966 -8.035 9.047 1.00 87.25 87 GLY A O 1
ATOM 648 N N . ARG A 1 88 ? -16.370 -6.765 7.835 1.00 89.88 88 ARG A N 1
ATOM 649 C CA . ARG A 1 88 ? -15.929 -7.251 6.509 1.00 89.88 88 ARG A CA 1
ATOM 650 C C . ARG A 1 88 ? -15.145 -6.212 5.711 1.00 89.88 88 ARG A C 1
ATOM 652 O O . ARG A 1 88 ? -14.901 -6.404 4.525 1.00 89.88 88 ARG A O 1
ATOM 659 N N . TYR A 1 89 ? -14.830 -5.076 6.325 1.00 90.56 89 TYR A N 1
ATOM 660 C CA . TYR A 1 89 ? -14.061 -4.040 5.658 1.00 90.56 89 TYR A CA 1
ATOM 661 C C . TYR A 1 89 ? -12.628 -4.519 5.418 1.00 90.56 89 TYR A C 1
ATOM 663 O O . TYR A 1 89 ? -11.915 -4.806 6.374 1.00 90.56 89 TYR A O 1
ATOM 671 N N . GLU A 1 90 ? -12.207 -4.533 4.160 1.00 91.94 90 GLU A N 1
ATOM 672 C CA . GLU A 1 90 ? -10.839 -4.816 3.732 1.00 91.94 90 GLU A CA 1
ATOM 673 C C . GLU A 1 90 ? -10.475 -3.829 2.620 1.00 91.94 90 GLU A C 1
ATOM 675 O O . GLU A 1 90 ? -11.294 -3.557 1.738 1.00 91.94 90 GLU A O 1
ATOM 680 N N . ASP A 1 91 ? -9.277 -3.247 2.673 1.00 90.12 91 ASP A N 1
ATOM 681 C CA . ASP A 1 91 ? -8.809 -2.334 1.626 1.00 90.12 91 ASP A CA 1
ATOM 682 C C . ASP A 1 91 ? -7.284 -2.371 1.476 1.00 90.12 91 ASP A C 1
ATOM 684 O O . ASP A 1 91 ? -6.545 -2.397 2.466 1.00 90.12 91 ASP A O 1
ATOM 688 N N . MET A 1 92 ? -6.809 -2.334 0.230 1.00 89.00 92 MET A N 1
ATOM 689 C CA . MET A 1 92 ? -5.387 -2.252 -0.100 1.00 89.00 92 MET A CA 1
ATOM 690 C C . MET A 1 92 ? -4.987 -0.783 -0.187 1.00 89.00 92 MET A C 1
ATOM 692 O O . MET A 1 92 ? -5.386 -0.057 -1.095 1.00 89.00 92 MET A O 1
ATOM 696 N N . ILE A 1 93 ? -4.167 -0.342 0.758 1.00 88.75 93 ILE A N 1
ATOM 697 C CA . ILE A 1 93 ? -3.922 1.086 0.972 1.00 88.75 93 ILE A CA 1
ATOM 698 C C . ILE A 1 93 ? -2.574 1.557 0.432 1.00 88.75 93 ILE A C 1
ATOM 700 O O . ILE A 1 93 ? -2.382 2.747 0.174 1.00 88.75 93 ILE A O 1
ATOM 704 N N . LEU A 1 94 ? -1.631 0.631 0.269 1.00 89.12 94 LEU A N 1
ATOM 705 C CA . LEU A 1 94 ? -0.273 0.925 -0.147 1.00 89.12 94 LEU A CA 1
ATOM 706 C C . LEU A 1 94 ? 0.275 -0.234 -0.967 1.00 89.12 94 LEU A C 1
ATOM 708 O O . LEU A 1 94 ? 0.224 -1.384 -0.543 1.00 89.12 94 LEU A O 1
ATOM 712 N N . MET A 1 95 ? 0.847 0.115 -2.110 1.00 89.00 95 MET A N 1
ATOM 713 C CA . MET A 1 95 ? 1.789 -0.708 -2.851 1.00 89.00 95 MET A CA 1
ATOM 714 C C . MET A 1 95 ? 2.973 0.199 -3.155 1.00 89.00 95 MET A C 1
ATOM 716 O O . MET A 1 95 ? 2.804 1.232 -3.811 1.00 89.00 95 MET A O 1
ATOM 720 N N . ASP A 1 96 ? 4.131 -0.121 -2.596 1.00 88.25 96 ASP A N 1
ATOM 721 C CA . ASP A 1 96 ? 5.317 0.725 -2.690 1.00 88.25 96 ASP A CA 1
ATOM 722 C C . ASP A 1 96 ? 6.529 -0.128 -3.068 1.00 88.25 96 ASP A C 1
ATOM 724 O O . ASP A 1 96 ? 6.844 -1.076 -2.342 1.00 88.25 96 ASP A O 1
ATOM 728 N N . PRO A 1 97 ? 7.209 0.163 -4.187 1.00 89.31 97 PRO A N 1
ATOM 729 C CA . PRO A 1 97 ? 8.470 -0.480 -4.517 1.00 89.31 97 PRO A CA 1
ATOM 730 C C . PRO A 1 97 ? 9.510 -0.222 -3.431 1.00 89.31 97 PRO A C 1
ATOM 732 O O . PRO A 1 97 ? 9.813 0.926 -3.095 1.00 89.31 97 PRO A O 1
ATOM 735 N N . ILE A 1 98 ? 10.056 -1.299 -2.870 1.00 87.56 98 ILE A N 1
ATOM 736 C CA . ILE A 1 98 ? 11.103 -1.227 -1.852 1.00 87.56 98 ILE A CA 1
ATOM 737 C C . ILE A 1 98 ? 12.191 -2.255 -2.131 1.00 87.56 98 ILE A C 1
ATOM 739 O O . ILE A 1 98 ? 11.918 -3.343 -2.633 1.00 87.56 98 ILE A O 1
ATOM 743 N N . GLU A 1 99 ? 13.418 -1.941 -1.731 1.00 83.94 99 GLU A N 1
ATOM 744 C CA . GLU A 1 99 ? 14.496 -2.932 -1.645 1.00 83.94 99 GLU A CA 1
ATOM 745 C C . GLU A 1 99 ? 14.479 -3.650 -0.295 1.00 83.94 99 GLU A C 1
ATOM 747 O O . GLU A 1 99 ? 14.613 -4.870 -0.197 1.00 83.94 99 GLU A O 1
ATOM 752 N N . SER A 1 100 ? 14.275 -2.881 0.774 1.00 82.69 100 SER A N 1
ATOM 753 C CA . SER A 1 100 ? 14.246 -3.371 2.144 1.00 82.69 100 SER A CA 1
ATOM 754 C C . SER A 1 100 ? 13.158 -2.666 2.948 1.00 82.69 100 SER A C 1
ATOM 756 O O . SER A 1 100 ? 12.684 -1.586 2.595 1.00 82.69 100 SER A O 1
ATOM 758 N N . ILE A 1 101 ? 12.709 -3.326 4.017 1.00 82.50 101 ILE A N 1
ATOM 759 C CA . ILE A 1 101 ? 11.720 -2.762 4.933 1.00 82.50 101 ILE A CA 1
ATOM 760 C C . ILE A 1 101 ? 12.452 -2.322 6.194 1.00 82.50 101 ILE A C 1
ATOM 762 O O . ILE A 1 101 ? 13.108 -3.140 6.836 1.00 82.50 101 ILE A O 1
ATOM 766 N N . SER A 1 102 ? 12.367 -1.036 6.523 1.00 85.88 102 SER A N 1
ATOM 767 C CA . SER A 1 102 ? 12.891 -0.493 7.775 1.00 85.88 102 SER A CA 1
ATOM 768 C C . SER A 1 102 ? 11.773 -0.359 8.806 1.00 85.88 102 SER A C 1
ATOM 770 O O . SER A 1 102 ? 10.609 -0.136 8.454 1.00 85.88 102 SER A O 1
ATOM 772 N N . ALA A 1 103 ? 12.130 -0.471 10.087 1.00 88.56 103 ALA A N 1
ATOM 773 C CA . ALA A 1 103 ? 11.194 -0.254 11.187 1.00 88.56 103 ALA A CA 1
ATOM 774 C C . ALA A 1 103 ? 10.590 1.161 11.135 1.00 88.56 103 ALA A C 1
ATOM 776 O O . ALA A 1 103 ? 9.383 1.322 11.297 1.00 88.56 103 ALA A O 1
ATOM 777 N N . ASP A 1 104 ? 11.395 2.172 10.796 1.00 88.69 104 ASP A N 1
ATOM 778 C CA . ASP A 1 104 ? 10.937 3.561 10.678 1.00 88.69 104 ASP A CA 1
ATOM 779 C C . ASP A 1 104 ? 9.821 3.720 9.644 1.00 88.69 104 ASP A C 1
ATOM 781 O O . ASP A 1 104 ? 8.827 4.406 9.891 1.00 88.69 104 ASP A O 1
ATOM 785 N N . ARG A 1 105 ? 9.937 3.035 8.498 1.00 84.81 105 ARG A N 1
ATOM 786 C CA . ARG A 1 105 ? 8.923 3.085 7.437 1.00 84.81 105 ARG A CA 1
ATOM 787 C C . ARG A 1 105 ? 7.628 2.402 7.868 1.00 84.81 105 ARG A C 1
ATOM 789 O O . ARG A 1 105 ? 6.550 2.904 7.564 1.00 84.81 105 ARG A O 1
ATOM 796 N N . GLN A 1 106 ? 7.714 1.301 8.616 1.00 88.06 106 GLN A N 1
ATOM 797 C CA . GLN A 1 106 ? 6.534 0.645 9.192 1.00 88.06 106 GLN A CA 1
ATOM 798 C C . GLN A 1 106 ? 5.829 1.546 10.211 1.00 88.06 106 GLN A C 1
ATOM 800 O O . GLN A 1 106 ? 4.606 1.684 10.169 1.00 88.06 106 GLN A O 1
ATOM 805 N N . VAL A 1 107 ? 6.593 2.200 11.091 1.00 90.12 107 VAL A N 1
ATOM 806 C CA . VAL A 1 107 ? 6.056 3.139 12.084 1.00 90.12 107 VAL A CA 1
ATOM 807 C C . VAL A 1 107 ? 5.401 4.343 11.406 1.00 90.12 107 VAL A C 1
ATOM 809 O O . VAL A 1 107 ? 4.320 4.757 11.824 1.00 90.12 107 VAL A O 1
ATOM 812 N N . ASP A 1 108 ? 6.003 4.887 10.347 1.00 89.00 108 ASP A N 1
ATOM 813 C CA . ASP A 1 108 ? 5.425 5.989 9.571 1.00 89.00 108 ASP A CA 1
ATOM 814 C C . ASP A 1 108 ? 4.093 5.592 8.914 1.00 89.00 108 ASP A C 1
ATOM 816 O O . ASP A 1 108 ? 3.090 6.293 9.075 1.00 89.00 108 ASP A O 1
ATOM 820 N N . ILE A 1 109 ? 4.044 4.429 8.251 1.00 88.50 109 ILE A N 1
ATOM 821 C CA . ILE A 1 109 ? 2.810 3.872 7.670 1.00 88.50 109 ILE A CA 1
ATOM 822 C C 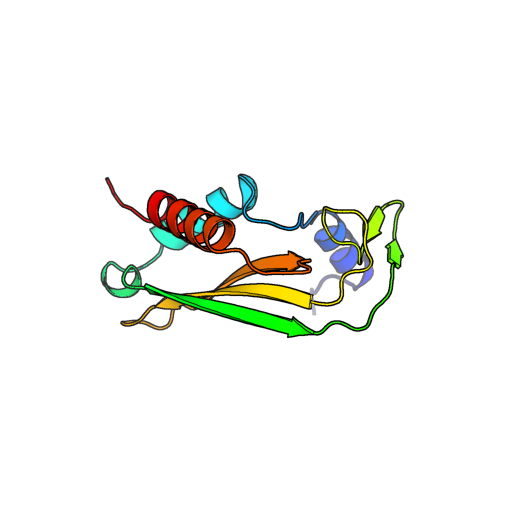. ILE A 1 109 ? 1.734 3.737 8.752 1.00 88.50 109 ILE A C 1
ATOM 824 O O . ILE A 1 109 ? 0.618 4.236 8.590 1.00 88.50 109 ILE A O 1
ATOM 828 N N . PHE A 1 110 ? 2.079 3.122 9.884 1.00 88.88 110 PHE A N 1
ATOM 829 C CA . PHE A 1 110 ? 1.157 2.907 10.993 1.00 88.88 110 PHE A CA 1
ATOM 830 C C . PHE A 1 110 ? 0.605 4.226 11.556 1.00 88.88 110 PHE A C 1
ATOM 832 O O . PHE A 1 110 ? -0.609 4.385 11.699 1.00 88.88 110 PHE A O 1
ATOM 839 N N . ARG A 1 111 ? 1.473 5.216 11.806 1.00 88.94 111 ARG A N 1
ATOM 840 C CA . ARG A 1 111 ? 1.074 6.538 12.320 1.00 88.94 111 ARG A CA 1
ATOM 841 C C . ARG A 1 111 ? 0.177 7.290 11.344 1.00 88.94 111 ARG A C 1
ATOM 843 O O . ARG A 1 111 ? -0.841 7.839 11.762 1.00 88.94 111 ARG A O 1
ATOM 850 N N . LYS A 1 112 ? 0.509 7.290 10.050 1.00 87.12 112 LYS A N 1
ATOM 851 C CA . LYS A 1 112 ? -0.310 7.942 9.014 1.00 87.12 112 LYS A CA 1
ATOM 852 C C . LYS A 1 112 ? -1.724 7.375 8.977 1.00 87.12 112 LYS A C 1
ATOM 854 O O . LYS A 1 112 ? -2.690 8.134 8.871 1.00 87.12 112 LYS A O 1
ATOM 859 N N . ILE A 1 113 ? -1.856 6.059 9.107 1.00 84.81 113 ILE A N 1
ATOM 860 C CA . ILE A 1 113 ? -3.153 5.378 9.104 1.00 84.81 113 ILE A CA 1
ATOM 861 C C . ILE A 1 113 ? -3.933 5.683 10.382 1.00 84.81 113 ILE A C 1
ATOM 863 O O . ILE A 1 113 ? -5.107 6.033 10.289 1.00 84.81 113 ILE A O 1
ATOM 867 N N . LEU A 1 114 ? -3.291 5.624 11.552 1.00 81.81 114 LEU A N 1
ATOM 868 C CA . LEU A 1 114 ? -3.930 5.963 12.827 1.00 81.81 114 LEU A CA 1
ATO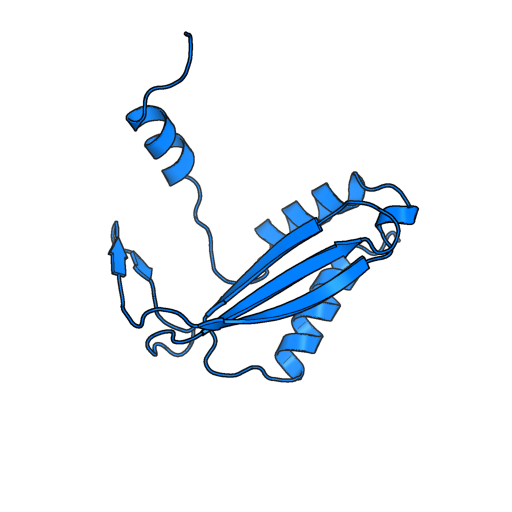M 869 C C . LEU A 1 114 ? -4.506 7.383 12.830 1.00 81.81 114 LEU A C 1
ATOM 871 O O . LEU A 1 114 ? -5.690 7.563 13.103 1.00 81.81 114 LEU A O 1
ATOM 875 N N . ILE A 1 115 ? -3.700 8.385 12.459 1.00 77.38 115 ILE A N 1
ATOM 876 C CA . ILE A 1 115 ? -4.112 9.803 12.438 1.00 77.38 115 ILE A CA 1
ATOM 877 C C . ILE A 1 115 ? -5.314 10.028 11.511 1.00 77.38 115 ILE A C 1
ATOM 879 O O . ILE A 1 115 ? -6.152 10.894 11.738 1.00 77.38 115 ILE A O 1
ATOM 883 N N . THR A 1 116 ? -5.404 9.240 10.448 1.00 74.19 116 THR A N 1
ATOM 884 C CA . THR A 1 116 ? -6.428 9.370 9.406 1.00 74.19 116 THR A CA 1
ATOM 885 C C . THR A 1 116 ? -7.759 8.754 9.818 1.00 74.19 116 THR A C 1
ATOM 887 O O . THR A 1 116 ? -8.790 9.107 9.250 1.00 74.19 116 THR A O 1
ATOM 890 N N . ARG A 1 117 ? -7.750 7.854 10.804 1.00 66.94 117 ARG A N 1
ATOM 891 C CA . ARG A 1 117 ? -8.934 7.103 11.237 1.00 66.94 117 ARG A CA 1
ATOM 892 C C . ARG A 1 117 ? -9.393 7.432 12.651 1.00 66.94 117 ARG A C 1
ATOM 894 O O . ARG A 1 117 ? -10.467 6.971 13.021 1.00 66.94 117 ARG A O 1
ATOM 901 N N . ALA A 1 118 ? -8.612 8.195 13.415 1.00 56.91 118 ALA A N 1
ATOM 902 C CA . ALA A 1 118 ? -9.006 8.669 14.733 1.00 56.91 118 ALA A CA 1
ATOM 903 C C . ALA A 1 118 ? -10.168 9.676 14.606 1.00 56.91 118 ALA A C 1
ATOM 905 O O . ALA A 1 118 ? -9.984 10.727 13.983 1.00 56.91 118 ALA A O 1
ATOM 906 N N . PRO A 1 119 ? -11.354 9.378 15.167 1.00 51.75 119 PRO A N 1
ATOM 907 C CA . PRO A 1 119 ? -12.343 10.405 15.432 1.00 51.75 119 PRO A CA 1
ATOM 908 C C . PRO A 1 119 ? -11.844 11.202 16.642 1.00 51.75 119 PRO A C 1
ATOM 910 O O . PRO A 1 119 ? -11.628 10.630 17.711 1.00 51.75 119 PRO A O 1
ATOM 913 N N . TRP A 1 120 ? -11.611 12.496 16.457 1.00 46.81 120 TRP A N 1
ATOM 914 C CA . TRP A 1 120 ? -11.621 13.446 17.567 1.00 46.81 120 TRP A CA 1
ATOM 915 C C . TRP A 1 120 ? -13.024 14.035 17.616 1.00 46.81 120 TRP A C 1
ATOM 917 O O . TRP A 1 120 ? -13.501 14.436 16.527 1.00 46.81 120 TRP A O 1
#

Foldseek 3Di:
DPDDDPVVVCVVCVVDDDDADQDPVLLVVLLVVLVPDDPQQLAKDKDKDKDFDDFDWDADPNDIDQAAPVRHRFGIWIWIKIAGPRDGDIDTRGTHRDPDDDPVVVVVVVVSSCVSNDDD

Radius of gyration: 16.98 Å; chains: 1; bounding box: 44×24×44 Å